Protein AF-A0A2H4I8B7-F1 (afdb_monomer)

Secondary structure (DSSP, 8-state):
------------------------------------------GGGG----TT-EEEE---SSGGGGGGTT-EEEEEEEETTTTEEEEEE--PPEEEE-TTS-EEEEE-GGG--EEEEGGGEEE--

Sequence (125 aa):
MTCSIVKADDAEPGEGGPVSPETTMPRASAATCSIARNGDGGPADLVEFKPGQRCEIVSVHHPVFDRYIGKRIIIVKVHPDTRQVWAHDDRPVTYKTNRAGRRVVDSDPSCIQSIYGFDQLRLIT

Foldseek 3Di:
DDDDDDDDDDDDDDDDDDDDDDDDDPPPDPPPPPDDDPDDDPPLVPDDDDAQFKKAFCDDPDPVCPVRGGFIWGFHDADVPVQKTKIWGPDDFDWDQDPVRDIDTDDDRRVDIDMDHSVRIDTDD

pLDDT: mean 75.08, std 23.03, range [32.69, 97.62]

Nearest PDB structures (foldseek):
  4zn1-assembly1_A  TM=8.541E-01  e=1.466E-02  Methanocaldococcus jannaschii DSM 2661
  2fb7-assembly1_A  TM=5.111E-01  e=1.238E-01  Danio rerio
  4jjd-assembly1_A  TM=6.508E-01  e=3.942E-01  Homo sapiens
  2y35-assembly1_A  TM=4.956E-01  e=3.761E+00  Drosophila melanogaster
  8glv-assembly1_Lc  TM=5.625E-01  e=8.830E+00  Chlamydomonas reinhardtii

Mean predicted aligned error: 16.29 Å

Solvent-accessible surface area (backbone atoms only — not comparable to full-atom values): 8409 Å² total; per-residue (Å²): 137,85,89,80,90,82,86,85,84,89,82,89,89,81,91,80,84,82,88,75,83,87,76,85,72,79,78,80,72,80,77,78,78,76,75,80,78,82,85,73,85,51,91,69,79,74,70,82,81,53,62,72,42,46,30,29,31,72,52,69,96,49,79,93,41,56,88,48,49,73,41,49,27,31,30,69,42,73,39,78,92,78,45,33,32,34,26,18,53,68,56,78,68,40,70,41,71,47,97,85,73,45,81,41,84,69,44,59,37,78,80,52,69,47,81,43,49,63,88,23,49,41,82,60,129

Radius of gyration: 28.73 Å; Cα contacts (8 Å, |Δi|>4): 150; chains: 1; bounding box: 33×72×73 Å

Structure (mmCIF, N/CA/C/O backbone):
data_AF-A0A2H4I8B7-F1
#
_entry.id   AF-A0A2H4I8B7-F1
#
loop_
_atom_site.group_PDB
_atom_site.id
_atom_site.type_symbol
_atom_site.label_atom_id
_atom_site.label_alt_id
_atom_site.label_comp_id
_atom_site.label_asym_id
_atom_site.label_entity_id
_atom_site.label_seq_id
_atom_site.pdbx_PDB_ins_code
_atom_site.Cartn_x
_atom_site.Cartn_y
_atom_site.Cartn_z
_atom_site.occupancy
_atom_site.B_iso_or_equiv
_atom_site.auth_seq_id
_atom_site.auth_comp_id
_atom_site.auth_asym_id
_atom_site.auth_atom_id
_atom_site.pdbx_PDB_model_num
ATOM 1 N N . MET A 1 1 ? -1.566 42.022 50.714 1.00 44.06 1 MET A N 1
ATOM 2 C CA . MET A 1 1 ? -0.939 42.747 49.591 1.00 44.06 1 MET A CA 1
ATOM 3 C C . MET A 1 1 ? -2.055 43.105 48.625 1.00 44.06 1 MET A C 1
ATOM 5 O O . MET A 1 1 ? -2.537 42.252 47.894 1.00 44.06 1 MET A O 1
ATOM 9 N N . THR A 1 2 ? -2.588 44.308 48.788 1.00 40.91 2 THR A N 1
ATOM 10 C CA . THR A 1 2 ? -3.774 44.854 48.119 1.00 40.91 2 THR A CA 1
ATOM 11 C C . THR A 1 2 ? -3.435 45.278 46.693 1.00 40.91 2 THR A C 1
ATOM 13 O O . THR A 1 2 ? -2.480 46.023 46.491 1.00 40.91 2 THR A O 1
ATOM 16 N N . CYS A 1 3 ? -4.208 44.804 45.716 1.00 39.00 3 CYS A N 1
ATOM 17 C CA . CYS A 1 3 ? -4.142 45.280 44.337 1.00 39.00 3 CYS A CA 1
ATOM 18 C C . CYS A 1 3 ? -4.966 46.566 44.218 1.00 39.00 3 CYS A C 1
ATOM 20 O O . CYS A 1 3 ? -6.166 46.545 44.484 1.00 39.00 3 CYS A O 1
ATOM 22 N N . SER A 1 4 ? -4.326 47.660 43.808 1.00 46.88 4 SER A N 1
ATOM 23 C CA . SER A 1 4 ? -4.990 48.924 43.487 1.00 46.88 4 SER A CA 1
ATOM 24 C C . SER A 1 4 ? -4.861 49.177 41.991 1.00 46.88 4 SER A C 1
ATOM 26 O O . SER A 1 4 ? -3.757 49.209 41.452 1.00 46.88 4 SER A O 1
ATOM 28 N N . ILE A 1 5 ? -6.005 49.326 41.334 1.00 49.72 5 ILE A N 1
ATOM 29 C CA . ILE A 1 5 ? -6.136 49.693 39.925 1.00 49.72 5 ILE A CA 1
ATOM 30 C C . ILE A 1 5 ? -5.940 51.210 39.816 1.00 49.72 5 ILE A C 1
ATOM 32 O O . ILE A 1 5 ? -6.554 51.959 40.574 1.00 49.72 5 ILE A O 1
ATOM 36 N N . VAL A 1 6 ? -5.144 51.660 38.847 1.00 47.28 6 VAL A N 1
ATOM 37 C CA . VAL A 1 6 ? -5.162 53.041 38.341 1.00 47.28 6 VAL A CA 1
ATOM 38 C C . VAL A 1 6 ? -5.381 53.004 36.835 1.00 47.28 6 VAL A C 1
ATOM 40 O O . VAL A 1 6 ? -4.732 52.250 36.114 1.00 47.28 6 VAL A O 1
ATOM 43 N N . LYS A 1 7 ? -6.358 53.796 36.401 1.00 44.72 7 LYS A N 1
ATOM 44 C CA . LYS A 1 7 ? -6.762 54.046 35.019 1.00 44.72 7 LYS A CA 1
ATOM 45 C C . LYS A 1 7 ? -6.095 55.353 34.572 1.00 44.72 7 LYS A C 1
ATOM 47 O O . LYS A 1 7 ? -6.039 56.282 35.376 1.00 44.72 7 LYS A O 1
ATOM 52 N N . ALA A 1 8 ? -5.620 55.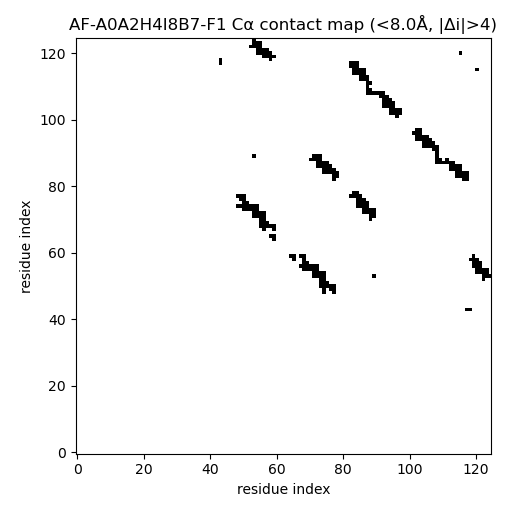430 33.332 1.00 45.38 8 ALA A N 1
ATOM 53 C CA . ALA A 1 8 ? -5.257 56.690 32.687 1.00 45.38 8 ALA A CA 1
ATOM 54 C C . ALA A 1 8 ? -5.569 56.607 31.185 1.00 45.38 8 ALA A C 1
ATOM 56 O O . ALA A 1 8 ? -5.281 55.593 30.548 1.00 45.38 8 ALA A O 1
ATOM 57 N N . ASP A 1 9 ? -6.229 57.659 30.712 1.00 39.16 9 ASP A N 1
ATOM 58 C CA . ASP A 1 9 ? -6.853 57.871 29.407 1.00 39.16 9 ASP A CA 1
ATOM 59 C C . ASP A 1 9 ? -5.877 58.268 28.272 1.00 39.16 9 ASP A C 1
ATOM 61 O O . ASP A 1 9 ? -4.706 58.566 28.500 1.00 39.16 9 ASP A O 1
ATOM 65 N N . ASP A 1 10 ? -6.452 58.241 27.063 1.00 45.97 10 ASP A N 1
ATOM 66 C CA . ASP A 1 10 ? -6.057 58.665 25.708 1.00 45.97 10 ASP A CA 1
ATOM 67 C C . ASP A 1 10 ? -4.771 59.480 25.451 1.00 45.97 10 ASP A C 1
ATOM 69 O O . ASP A 1 10 ? -4.570 60.561 26.004 1.00 45.97 10 ASP A O 1
ATOM 73 N N . ALA A 1 11 ? -4.010 59.035 24.433 1.00 41.22 11 ALA A N 1
ATOM 74 C CA . ALA A 1 11 ? -3.225 59.885 23.524 1.00 41.22 11 ALA A CA 1
ATOM 75 C C . ALA A 1 11 ? -2.775 59.118 22.249 1.00 41.22 11 ALA A C 1
ATOM 77 O O . ALA A 1 11 ? -1.832 58.332 22.292 1.00 41.22 11 ALA A O 1
ATOM 78 N N . GLU A 1 12 ? -3.409 59.382 21.102 1.00 42.16 12 GLU A N 1
ATOM 79 C CA . GLU A 1 12 ? -2.769 59.340 19.764 1.00 42.16 12 GLU A CA 1
ATOM 80 C C . GLU A 1 12 ? -1.907 60.620 19.636 1.00 42.16 12 GLU A C 1
ATOM 82 O O . GLU A 1 12 ? -2.357 61.648 20.158 1.00 42.16 12 GLU A O 1
ATOM 87 N N . PRO A 1 13 ? -0.712 60.651 18.990 1.00 44.91 13 PRO A N 1
ATOM 88 C CA . PRO A 1 13 ? -0.569 60.383 17.545 1.00 44.91 13 PRO A CA 1
ATOM 89 C C . PRO A 1 13 ? 0.817 59.844 17.088 1.00 44.91 13 PRO A C 1
ATOM 91 O O . PRO A 1 13 ? 1.786 59.835 17.844 1.00 44.91 13 PRO A O 1
ATOM 94 N N . GLY A 1 14 ? 0.960 59.531 15.793 1.00 34.78 14 GLY A N 1
ATOM 95 C CA . GLY A 1 14 ? 2.237 59.746 15.089 1.00 34.78 14 GLY A CA 1
ATOM 96 C C . GLY A 1 14 ? 2.677 58.657 14.112 1.00 34.78 14 GLY A C 1
ATOM 97 O O . GLY A 1 14 ? 3.169 57.605 14.509 1.00 34.78 14 GLY A O 1
ATOM 98 N N . GLU A 1 15 ? 2.573 58.971 12.820 1.00 37.56 15 GLU A N 1
ATOM 99 C CA . GLU A 1 15 ? 3.266 58.298 11.720 1.00 37.56 15 GLU A CA 1
ATOM 100 C C . GLU A 1 15 ? 4.790 58.255 11.937 1.00 37.56 15 GLU A C 1
ATOM 102 O O . GLU A 1 15 ? 5.392 59.216 12.415 1.00 37.56 15 GLU A O 1
ATOM 107 N N . GLY A 1 16 ? 5.436 57.165 11.513 1.00 32.72 16 GLY A N 1
ATOM 108 C CA . GLY A 1 16 ? 6.897 57.075 11.510 1.00 32.72 16 GLY A CA 1
ATOM 109 C C . GLY A 1 16 ? 7.415 55.661 11.286 1.00 32.72 16 GLY A C 1
ATOM 110 O O . GLY A 1 16 ? 7.997 55.060 12.184 1.00 32.72 16 GLY A O 1
ATOM 111 N N . GLY A 1 17 ? 7.188 55.103 10.096 1.00 34.62 17 GLY A N 1
ATOM 112 C CA . GLY A 1 17 ? 7.779 53.821 9.709 1.00 34.62 17 GLY A CA 1
ATOM 113 C C . GLY A 1 17 ? 9.298 53.933 9.498 1.00 34.62 17 GLY A C 1
ATOM 114 O O . GLY A 1 17 ? 9.738 54.846 8.798 1.00 34.62 17 GLY A O 1
ATOM 115 N N . PRO A 1 18 ? 10.120 53.013 10.033 1.00 44.41 18 PRO A N 1
ATOM 116 C CA . PRO A 1 18 ? 11.512 52.904 9.629 1.00 44.41 18 PRO A CA 1
ATOM 117 C C . PRO A 1 18 ? 11.656 52.002 8.393 1.00 44.41 18 PRO A C 1
ATOM 119 O O . PRO A 1 18 ? 11.372 50.804 8.411 1.00 44.41 18 PRO A O 1
ATOM 122 N N . VAL A 1 19 ? 12.135 52.622 7.315 1.00 41.38 19 VAL A N 1
ATOM 123 C CA . VAL A 1 19 ? 12.716 52.012 6.112 1.00 41.38 19 V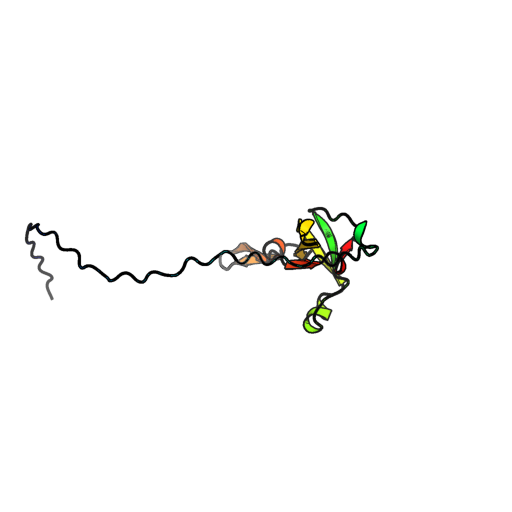AL A CA 1
ATOM 124 C C . VAL A 1 19 ? 13.710 50.898 6.477 1.00 41.38 19 VAL A C 1
ATOM 126 O O . VAL A 1 19 ? 14.670 51.123 7.210 1.00 41.38 19 VAL A O 1
ATOM 129 N N . SER A 1 20 ? 13.488 49.700 5.929 1.00 52.47 20 SER A N 1
ATOM 130 C CA . SER A 1 20 ? 14.463 48.601 5.883 1.00 52.47 20 SER A CA 1
ATOM 131 C C . SER A 1 20 ? 14.972 48.434 4.445 1.00 52.47 20 SER A C 1
ATOM 133 O O . SER A 1 20 ? 14.174 48.568 3.516 1.00 52.47 20 SER A O 1
ATOM 135 N N . PRO A 1 21 ? 16.277 48.180 4.234 1.00 48.62 21 PRO A N 1
ATOM 136 C CA . PRO A 1 21 ? 16.894 48.268 2.916 1.00 48.62 21 PRO A CA 1
ATOM 137 C C . PRO A 1 21 ? 16.554 47.073 2.018 1.00 48.62 21 PRO A C 1
ATOM 139 O O . PRO A 1 21 ? 16.577 45.915 2.441 1.00 48.62 21 PRO A O 1
ATOM 142 N N . GLU A 1 22 ? 16.289 47.388 0.750 1.00 39.78 22 GLU A N 1
ATOM 143 C CA . GLU A 1 22 ? 16.132 46.453 -0.360 1.00 39.78 22 GLU A CA 1
ATOM 144 C C . GLU A 1 22 ? 17.319 45.483 -0.448 1.00 39.78 22 GLU A C 1
ATOM 146 O O . GLU A 1 22 ? 18.4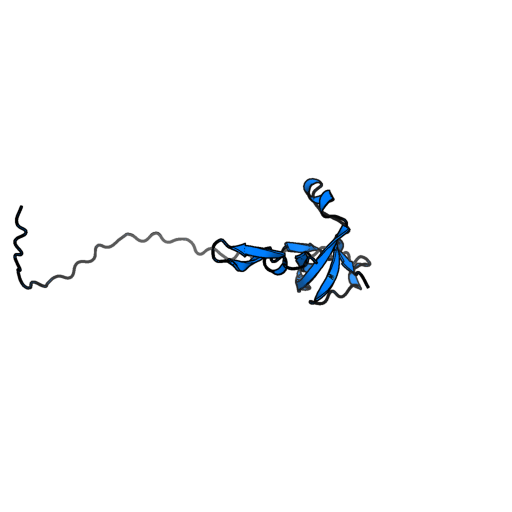52 45.865 -0.735 1.00 39.78 22 GLU A O 1
ATOM 151 N N . THR A 1 23 ? 17.045 44.192 -0.261 1.00 39.84 23 THR A N 1
ATOM 152 C CA . THR A 1 23 ? 17.845 43.120 -0.857 1.00 39.84 23 THR A CA 1
ATOM 153 C C . THR A 1 23 ? 17.052 42.575 -2.033 1.00 39.84 23 THR A C 1
ATOM 155 O O . THR A 1 23 ? 16.141 41.763 -1.878 1.00 39.84 23 THR A O 1
ATOM 158 N N . THR A 1 24 ? 17.397 43.053 -3.225 1.00 44.50 24 THR A N 1
ATOM 159 C CA . THR A 1 24 ? 16.992 42.468 -4.502 1.00 44.50 24 THR A CA 1
ATOM 160 C C . THR A 1 24 ? 17.476 41.021 -4.551 1.00 44.50 24 THR A C 1
ATOM 162 O O . THR A 1 24 ? 18.647 40.753 -4.815 1.00 44.50 24 THR A O 1
ATOM 165 N N . MET A 1 25 ? 16.582 40.069 -4.285 1.00 52.44 25 MET A N 1
ATOM 166 C CA . MET A 1 25 ? 16.838 38.669 -4.613 1.00 52.44 25 MET A CA 1
ATOM 167 C C . MET A 1 25 ? 16.725 38.496 -6.134 1.00 52.44 25 MET A C 1
ATOM 169 O O . MET A 1 25 ? 15.716 38.911 -6.713 1.00 52.44 25 MET A O 1
ATOM 173 N N . PRO A 1 26 ? 17.701 37.870 -6.814 1.00 46.41 26 PRO A N 1
ATOM 174 C CA . PRO A 1 26 ? 17.514 37.495 -8.202 1.00 46.41 26 PRO A CA 1
ATOM 175 C C . PRO A 1 26 ? 16.401 36.446 -8.281 1.00 46.41 26 PRO A C 1
ATOM 177 O O . PRO A 1 26 ? 16.409 35.432 -7.584 1.00 46.41 26 PRO A O 1
ATOM 180 N N . ARG A 1 27 ? 15.422 36.730 -9.142 1.00 42.94 27 ARG A N 1
ATOM 181 C CA . ARG A 1 27 ? 14.325 35.845 -9.539 1.00 42.94 27 ARG A CA 1
ATOM 182 C C . ARG A 1 27 ? 14.887 34.457 -9.848 1.00 42.94 27 ARG A C 1
ATOM 184 O O . ARG A 1 27 ? 15.626 34.302 -10.816 1.00 42.94 27 ARG A O 1
ATOM 191 N N . ALA A 1 28 ? 14.528 33.462 -9.039 1.00 49.34 28 ALA A N 1
ATOM 192 C CA . ALA A 1 28 ? 14.823 32.067 -9.328 1.00 49.34 28 ALA A CA 1
ATOM 193 C C . ALA A 1 28 ? 14.130 31.696 -10.645 1.00 49.34 28 ALA A C 1
ATOM 195 O O . ALA A 1 28 ? 12.918 31.487 -10.702 1.00 49.34 28 ALA A O 1
ATOM 196 N N . SER A 1 29 ? 14.898 31.692 -11.731 1.00 48.22 29 SER A N 1
ATOM 197 C CA . SER A 1 29 ? 14.489 31.118 -13.003 1.00 48.22 29 SER A CA 1
ATOM 198 C C . SER A 1 29 ? 14.117 29.668 -12.731 1.00 48.22 29 SER A C 1
ATOM 200 O O . SER A 1 29 ? 14.954 28.908 -12.245 1.00 48.22 29 SER A O 1
ATOM 202 N N . ALA A 1 30 ? 12.862 29.301 -12.985 1.00 48.50 30 ALA A N 1
ATOM 203 C CA . ALA A 1 30 ? 12.396 27.931 -12.855 1.00 48.50 30 ALA A CA 1
ATOM 204 C C . ALA A 1 30 ? 13.314 27.024 -13.683 1.00 48.50 30 ALA A C 1
ATOM 206 O O . ALA A 1 30 ? 13.252 27.013 -14.915 1.00 48.50 30 ALA A O 1
ATOM 207 N N . ALA A 1 31 ? 14.201 26.298 -13.002 1.00 41.19 31 ALA A N 1
ATOM 208 C CA . ALA A 1 31 ? 14.962 25.225 -13.603 1.00 41.19 31 ALA A CA 1
ATOM 209 C C . ALA A 1 31 ? 13.933 24.189 -14.052 1.00 41.19 31 ALA A C 1
ATOM 211 O O . ALA A 1 31 ? 13.366 23.449 -13.249 1.00 41.19 31 ALA A O 1
ATOM 212 N N . THR A 1 32 ? 13.623 24.205 -15.345 1.00 46.28 32 THR A N 1
ATOM 213 C CA . THR A 1 32 ? 12.819 23.159 -15.957 1.00 46.28 32 THR A CA 1
ATOM 214 C C . THR A 1 32 ? 13.748 21.961 -16.042 1.00 46.28 32 THR A C 1
ATOM 216 O O . THR A 1 32 ? 14.503 21.819 -16.998 1.00 46.28 32 THR A O 1
ATOM 219 N N . CYS A 1 33 ? 13.780 21.152 -14.985 1.00 32.69 33 CYS A N 1
ATOM 220 C CA . CYS A 1 33 ? 14.469 19.873 -15.003 1.00 32.69 33 CYS A CA 1
ATOM 221 C C . CYS A 1 33 ? 13.707 18.970 -15.975 1.00 32.69 33 CYS A C 1
ATOM 223 O O . CYS A 1 33 ? 12.748 18.296 -15.602 1.00 32.69 33 CYS A O 1
ATOM 225 N N . SER A 1 34 ? 14.096 18.996 -17.246 1.00 50.94 34 SER A N 1
ATOM 226 C CA . SER A 1 34 ? 13.683 18.008 -18.228 1.00 50.94 34 SER A CA 1
ATOM 227 C C . SER A 1 34 ? 14.279 16.666 -17.812 1.00 50.94 34 SER A C 1
ATOM 229 O O . SER A 1 34 ? 15.440 16.361 -18.072 1.00 50.94 34 SER A O 1
ATOM 231 N N . ILE A 1 35 ? 13.482 15.860 -17.111 1.00 51.41 35 ILE A N 1
ATOM 232 C CA . ILE A 1 35 ? 13.827 14.466 -16.849 1.00 51.41 35 ILE A CA 1
ATOM 233 C C . ILE A 1 35 ? 13.824 13.758 -18.205 1.00 51.41 35 ILE A C 1
ATOM 235 O O . ILE A 1 35 ? 12.781 13.647 -18.855 1.00 51.41 35 ILE A O 1
ATOM 239 N N . ALA A 1 36 ? 15.005 13.316 -18.639 1.00 45.09 36 ALA A N 1
ATOM 240 C CA . ALA A 1 36 ? 15.172 12.488 -19.821 1.00 45.09 36 ALA A CA 1
ATOM 241 C C . ALA A 1 36 ? 14.318 11.223 -19.667 1.00 45.09 36 ALA A C 1
ATOM 243 O O . ALA A 1 36 ? 14.488 10.449 -18.723 1.00 45.09 36 ALA A O 1
ATOM 244 N N . ARG A 1 37 ? 13.365 11.031 -20.581 1.00 54.09 37 ARG A N 1
ATOM 245 C CA . ARG A 1 37 ? 12.593 9.794 -20.652 1.00 54.09 37 ARG A CA 1
ATOM 246 C C . ARG A 1 37 ? 13.422 8.775 -21.409 1.00 54.09 37 ARG A C 1
ATOM 248 O O . ARG A 1 37 ? 13.478 8.811 -22.633 1.00 54.09 37 ARG A O 1
ATOM 255 N N . ASN A 1 38 ? 14.051 7.871 -20.671 1.00 55.69 38 ASN A N 1
ATOM 256 C CA . ASN A 1 38 ? 14.582 6.652 -21.259 1.00 55.69 38 ASN A CA 1
ATOM 257 C C . ASN A 1 38 ? 13.376 5.760 -21.563 1.00 55.69 38 ASN A C 1
ATOM 259 O O . ASN A 1 38 ? 12.827 5.103 -20.680 1.00 55.69 38 ASN A O 1
ATOM 263 N N . GLY A 1 39 ? 12.892 5.857 -22.800 1.00 56.25 39 GLY A N 1
ATOM 264 C CA . GLY A 1 39 ? 11.902 4.944 -23.341 1.00 56.25 39 GLY A CA 1
ATOM 265 C C . GLY A 1 39 ? 12.563 3.598 -23.582 1.00 56.25 39 GLY A C 1
ATOM 266 O O . GLY A 1 39 ? 13.239 3.427 -24.588 1.00 56.25 39 GLY A O 1
ATOM 267 N N . ASP A 1 40 ? 12.364 2.668 -22.657 1.00 51.38 40 ASP A N 1
ATOM 268 C CA . ASP A 1 40 ? 12.534 1.244 -22.920 1.00 51.38 40 ASP A CA 1
ATOM 269 C C . ASP A 1 40 ? 11.306 0.536 -22.348 1.00 51.38 40 ASP A C 1
ATOM 271 O O . ASP A 1 40 ? 11.205 0.214 -21.161 1.00 51.38 40 ASP A O 1
ATOM 275 N N . GLY A 1 41 ? 10.277 0.478 -23.191 1.00 49.59 41 GLY A N 1
ATOM 276 C CA . GLY A 1 41 ? 8.972 -0.078 -22.878 1.00 49.59 41 GLY A CA 1
ATOM 277 C C . GLY A 1 41 ? 9.034 -1.593 -22.765 1.00 49.59 41 GLY A C 1
ATOM 278 O O . GLY A 1 41 ? 8.765 -2.312 -23.725 1.00 49.59 41 GLY A O 1
ATOM 279 N N . GLY A 1 42 ? 9.456 -2.082 -21.600 1.00 47.72 42 GLY A N 1
ATOM 280 C CA . GLY A 1 42 ? 9.430 -3.503 -21.269 1.00 47.72 42 GLY A CA 1
ATOM 281 C C . GLY A 1 42 ? 7.998 -4.048 -21.123 1.00 47.72 42 GLY A C 1
ATOM 282 O O . GLY A 1 42 ? 7.036 -3.284 -21.054 1.00 47.72 42 GLY A O 1
ATOM 283 N N . PRO A 1 43 ? 7.822 -5.376 -20.985 1.00 51.22 43 PRO A N 1
ATOM 284 C CA . PRO A 1 43 ? 6.514 -6.056 -20.960 1.00 51.22 43 PRO A CA 1
ATOM 285 C C . PRO A 1 43 ? 5.557 -5.622 -19.827 1.00 51.22 43 PRO A C 1
ATOM 287 O O . PRO A 1 43 ? 4.407 -6.054 -19.794 1.00 51.22 43 PRO A O 1
ATOM 290 N N . ALA A 1 44 ? 6.002 -4.751 -18.916 1.00 50.72 44 ALA A N 1
ATOM 291 C CA . ALA A 1 44 ? 5.168 -4.063 -17.932 1.00 50.72 44 ALA A CA 1
ATOM 292 C C . ALA A 1 44 ? 4.254 -2.978 -18.544 1.00 50.72 44 ALA A C 1
ATOM 294 O O . ALA A 1 44 ? 3.378 -2.464 -17.853 1.00 50.72 44 ALA A O 1
ATOM 295 N N . ASP A 1 45 ? 4.425 -2.639 -19.824 1.00 51.59 45 ASP A N 1
ATOM 296 C CA . ASP A 1 45 ? 3.636 -1.616 -20.526 1.00 51.59 45 ASP A CA 1
ATOM 297 C C . ASP A 1 45 ? 2.169 -2.013 -20.789 1.00 51.59 45 ASP A C 1
ATOM 299 O O . ASP A 1 45 ? 1.385 -1.191 -21.256 1.00 51.59 45 ASP A O 1
ATOM 303 N N . LEU A 1 46 ? 1.763 -3.243 -20.451 1.00 57.47 46 LEU A N 1
ATOM 304 C CA . LEU A 1 46 ? 0.377 -3.713 -20.594 1.00 57.47 46 LEU A CA 1
ATOM 305 C C . LEU A 1 46 ? -0.410 -3.769 -19.277 1.00 57.47 46 LEU A C 1
ATOM 307 O O . LEU A 1 46 ? -1.615 -4.023 -19.301 1.00 57.47 46 LEU A O 1
ATOM 311 N N . VAL A 1 47 ? 0.235 -3.560 -18.125 1.00 66.38 47 VAL A N 1
ATOM 312 C CA . VAL A 1 47 ? -0.452 -3.641 -16.829 1.00 66.38 47 VAL A CA 1
ATOM 313 C C . VAL A 1 47 ? -1.042 -2.280 -16.483 1.00 66.38 47 VAL A C 1
ATOM 315 O O . VAL A 1 47 ? -0.369 -1.390 -15.966 1.00 66.38 47 VAL A O 1
ATOM 318 N N . GLU A 1 48 ? -2.331 -2.121 -16.774 1.00 81.38 48 GLU A N 1
ATOM 319 C CA . GLU A 1 48 ? -3.085 -0.930 -16.399 1.00 81.38 48 GLU A CA 1
ATOM 320 C C . GLU A 1 48 ? -3.524 -1.025 -14.929 1.00 81.38 48 GLU A C 1
ATOM 322 O O . GLU A 1 48 ? -4.494 -1.707 -14.578 1.00 81.38 48 GLU A O 1
ATOM 327 N N . PHE A 1 49 ? -2.790 -0.336 -14.055 1.00 88.88 49 PHE A N 1
ATOM 328 C CA . PHE A 1 49 ? -3.166 -0.195 -12.653 1.00 88.88 49 PHE A CA 1
ATOM 329 C C . PHE A 1 49 ? -4.365 0.744 -12.493 1.00 88.88 49 PHE A C 1
ATOM 331 O O . PHE A 1 49 ? -4.430 1.818 -13.092 1.00 88.88 49 PHE A O 1
ATOM 338 N N . LYS A 1 50 ? -5.297 0.364 -11.620 1.00 91.19 50 LYS A N 1
ATOM 339 C CA . LYS A 1 50 ? -6.500 1.120 -11.268 1.00 91.19 50 LYS A CA 1
ATOM 340 C C . LYS A 1 50 ? -6.566 1.313 -9.752 1.00 91.19 50 LYS A C 1
ATOM 342 O O . LYS A 1 50 ? -6.238 0.388 -9.005 1.00 91.19 50 LYS A O 1
ATOM 347 N N . PRO A 1 51 ? -7.016 2.483 -9.271 1.00 93.81 51 PRO A N 1
ATOM 348 C CA . PRO A 1 51 ? -7.341 2.671 -7.862 1.00 93.81 51 PRO A CA 1
ATOM 349 C C . PRO A 1 51 ? -8.286 1.580 -7.337 1.00 93.81 51 PRO A C 1
ATOM 351 O O . PRO A 1 51 ? -9.198 1.147 -8.039 1.00 93.81 51 PRO A O 1
ATOM 354 N N . GLY A 1 52 ? -8.061 1.132 -6.105 1.00 91.75 52 GLY A N 1
ATOM 355 C CA . GLY A 1 52 ? -8.786 0.049 -5.441 1.00 91.75 52 GLY A CA 1
ATOM 356 C C . GLY A 1 52 ? -8.248 -1.357 -5.726 1.00 91.75 52 GLY A C 1
ATOM 357 O O . GLY A 1 52 ? -8.663 -2.303 -5.058 1.00 91.75 52 GLY A O 1
ATOM 358 N N . GLN A 1 53 ? -7.320 -1.524 -6.673 1.00 93.75 53 GLN A N 1
ATOM 359 C CA . GLN A 1 53 ? -6.729 -2.833 -6.951 1.00 93.75 53 GLN A CA 1
ATOM 360 C C . GLN A 1 53 ? -5.775 -3.283 -5.847 1.00 93.75 53 GLN A C 1
ATOM 362 O O . GLN A 1 53 ? -5.017 -2.487 -5.285 1.00 93.75 53 GLN A O 1
ATOM 367 N N . ARG A 1 54 ? -5.784 -4.594 -5.595 1.00 94.94 54 ARG A N 1
ATOM 368 C CA . ARG A 1 54 ? -4.842 -5.264 -4.703 1.00 94.94 54 ARG A CA 1
ATOM 369 C C . ARG A 1 54 ? -3.619 -5.725 -5.479 1.00 94.94 54 ARG A C 1
ATOM 371 O O . ARG A 1 54 ? -3.733 -6.401 -6.500 1.00 94.94 54 ARG A O 1
ATOM 378 N N . CYS A 1 55 ? -2.453 -5.365 -4.967 1.00 94.69 55 CYS A N 1
ATOM 379 C CA . CYS A 1 55 ? -1.169 -5.716 -5.552 1.00 94.69 55 CYS A CA 1
ATOM 380 C C . CYS A 1 55 ? -0.248 -6.329 -4.502 1.00 94.69 55 CYS A C 1
ATOM 382 O O . CYS A 1 55 ? -0.414 -6.114 -3.303 1.00 94.69 55 CYS A O 1
ATOM 384 N N . GLU A 1 56 ? 0.746 -7.063 -4.975 1.00 95.44 56 GLU A N 1
ATOM 385 C CA . GLU A 1 56 ? 1.869 -7.564 -4.196 1.00 95.44 56 GLU A CA 1
ATOM 386 C C . GLU A 1 56 ? 3.139 -6.812 -4.585 1.00 95.44 56 GLU A C 1
ATOM 388 O O . GLU A 1 56 ? 3.374 -6.561 -5.770 1.00 95.44 56 GLU A O 1
ATOM 393 N N . ILE A 1 57 ? 3.968 -6.478 -3.599 1.00 94.56 57 ILE A N 1
ATOM 394 C CA . ILE A 1 57 ? 5.305 -5.928 -3.839 1.00 94.56 57 ILE A CA 1
ATOM 395 C C . ILE A 1 57 ? 6.234 -7.078 -4.239 1.00 94.56 57 ILE A C 1
ATOM 397 O O . ILE A 1 57 ? 6.480 -7.980 -3.441 1.00 94.56 57 ILE A O 1
ATOM 401 N N . VAL A 1 58 ? 6.772 -7.043 -5.455 1.00 94.19 58 VAL A N 1
ATOM 402 C CA . VAL A 1 58 ? 7.664 -8.083 -6.002 1.00 94.19 58 VAL A CA 1
ATOM 403 C C . VAL A 1 58 ? 9.128 -7.666 -5.950 1.00 94.19 58 VAL A C 1
ATOM 405 O O . VAL A 1 58 ? 10.005 -8.513 -5.808 1.00 94.19 58 VAL A O 1
ATOM 408 N N . SER A 1 59 ? 9.400 -6.366 -6.049 1.00 92.00 59 SER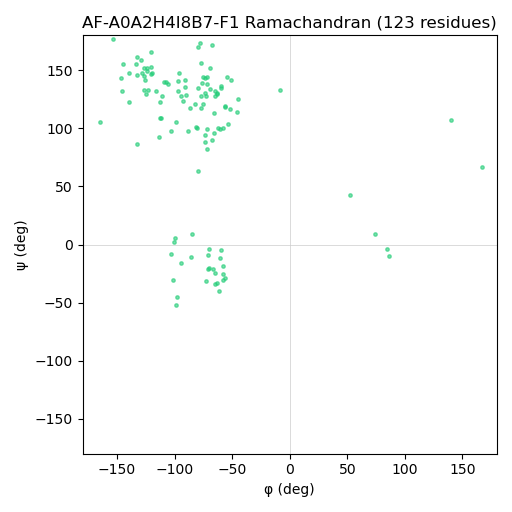 A N 1
ATOM 409 C CA . SER A 1 59 ? 10.759 -5.833 -6.099 1.00 92.00 59 SER A CA 1
ATOM 410 C C . SER A 1 59 ? 10.877 -4.558 -5.273 1.00 92.00 59 SER A C 1
ATOM 412 O O . SER A 1 59 ? 9.934 -3.774 -5.170 1.00 92.00 59 SER A O 1
ATOM 414 N N . VAL A 1 60 ? 12.053 -4.348 -4.686 1.00 91.94 60 VAL A N 1
ATOM 415 C CA . VAL A 1 60 ? 12.410 -3.133 -3.954 1.00 91.94 60 VAL A CA 1
ATOM 416 C C . VAL A 1 60 ? 13.776 -2.654 -4.416 1.00 91.94 60 VAL A C 1
ATOM 418 O O . VAL A 1 60 ? 14.662 -3.443 -4.723 1.00 91.94 60 VAL A O 1
ATOM 421 N N . HIS A 1 61 ? 13.962 -1.338 -4.441 1.00 87.00 61 HIS A N 1
ATOM 422 C CA . HIS A 1 61 ? 15.221 -0.751 -4.893 1.00 87.00 61 HIS A CA 1
ATOM 423 C C . HIS A 1 61 ? 16.373 -0.935 -3.887 1.00 87.00 61 HIS A C 1
ATOM 425 O O . HIS A 1 61 ? 17.531 -1.007 -4.285 1.00 87.00 61 HIS A O 1
ATOM 431 N N . HIS A 1 62 ? 16.083 -0.973 -2.579 1.00 87.94 62 HIS A N 1
ATOM 432 C CA . HIS A 1 62 ? 17.116 -1.013 -1.538 1.00 87.94 62 HIS A CA 1
ATOM 433 C C . HIS A 1 62 ? 16.959 -2.244 -0.623 1.00 87.94 62 HIS A C 1
ATOM 435 O O . HIS A 1 62 ? 15.861 -2.431 -0.092 1.00 87.94 62 HIS A O 1
ATOM 441 N N . PRO A 1 63 ? 18.039 -3.003 -0.326 1.00 90.44 63 PRO A N 1
ATOM 442 C CA . PRO A 1 63 ? 17.973 -4.266 0.432 1.00 90.44 63 PRO A CA 1
ATOM 443 C C . PRO A 1 63 ? 17.325 -4.170 1.822 1.00 90.44 63 PRO A C 1
ATOM 445 O O . PRO A 1 63 ? 16.696 -5.096 2.323 1.00 90.44 63 PRO A O 1
ATOM 448 N N . VAL A 1 64 ? 17.407 -3.004 2.472 1.00 94.06 64 VAL A N 1
ATOM 449 C CA . VAL A 1 64 ? 16.729 -2.748 3.766 1.00 94.06 64 VAL A CA 1
ATOM 450 C C . VAL A 1 64 ? 15.202 -2.941 3.704 1.00 94.06 64 VAL A C 1
ATOM 452 O O . VAL A 1 64 ? 14.526 -3.076 4.736 1.00 94.06 64 VAL A O 1
ATOM 455 N N . PHE A 1 65 ? 14.650 -2.925 2.490 1.00 90.06 65 PHE A N 1
ATOM 456 C CA . PHE A 1 65 ? 13.239 -3.109 2.216 1.00 90.06 65 PHE A CA 1
ATOM 457 C C . PHE A 1 65 ? 12.885 -4.526 1.751 1.00 90.06 65 PHE A C 1
ATOM 459 O O . PHE A 1 65 ? 11.714 -4.766 1.484 1.00 90.06 65 PHE A O 1
ATOM 466 N N . ASP A 1 66 ? 13.812 -5.487 1.732 1.00 91.25 66 ASP A N 1
ATOM 467 C CA . ASP A 1 66 ? 13.515 -6.858 1.277 1.00 91.25 66 ASP A CA 1
ATOM 468 C C . ASP A 1 66 ? 12.385 -7.505 2.091 1.00 91.25 66 ASP A C 1
ATOM 470 O O . ASP A 1 66 ? 11.547 -8.232 1.569 1.00 91.25 66 ASP A O 1
ATOM 474 N N . ARG A 1 67 ? 12.258 -7.125 3.368 1.00 93.94 67 ARG A N 1
ATOM 475 C CA . ARG A 1 67 ? 11.136 -7.498 4.251 1.00 93.94 67 ARG A CA 1
ATOM 476 C C . ARG A 1 67 ? 9.748 -7.029 3.787 1.00 93.94 67 ARG A C 1
ATOM 478 O O . ARG A 1 67 ? 8.756 -7.377 4.426 1.00 93.94 67 ARG A O 1
ATOM 485 N N . TYR A 1 68 ? 9.665 -6.144 2.795 1.00 90.81 68 TYR A N 1
ATOM 486 C CA . TYR A 1 68 ? 8.407 -5.672 2.211 1.00 90.81 68 TYR A CA 1
ATOM 487 C C . TYR A 1 68 ? 8.007 -6.461 0.966 1.00 90.81 68 TYR A C 1
ATOM 489 O O . TYR A 1 68 ? 6.838 -6.403 0.594 1.00 90.81 68 TYR A O 1
ATOM 497 N N . ILE A 1 69 ? 8.927 -7.222 0.366 1.00 93.75 69 ILE A N 1
ATOM 498 C CA . ILE A 1 69 ? 8.599 -8.133 -0.730 1.00 93.75 69 ILE A CA 1
ATOM 499 C C . ILE A 1 69 ? 7.570 -9.151 -0.220 1.00 93.75 69 ILE A C 1
ATOM 501 O O . ILE A 1 69 ? 7.672 -9.665 0.895 1.00 93.75 69 ILE A O 1
ATOM 505 N N . GLY A 1 70 ? 6.533 -9.388 -1.015 1.00 93.12 70 GLY A N 1
ATOM 506 C CA . GLY A 1 70 ? 5.405 -10.254 -0.683 1.00 93.12 70 GLY A CA 1
ATOM 507 C C . GLY A 1 70 ? 4.289 -9.587 0.126 1.00 93.12 70 GLY A C 1
ATOM 508 O O . GLY A 1 70 ? 3.254 -10.201 0.399 1.00 93.12 70 GLY A O 1
ATOM 509 N N . LYS A 1 71 ? 4.450 -8.320 0.536 1.00 94.19 71 LYS A N 1
ATOM 510 C CA . LYS A 1 71 ? 3.360 -7.593 1.197 1.00 94.19 71 LYS A CA 1
ATOM 511 C C . LYS A 1 71 ? 2.289 -7.196 0.194 1.00 94.19 71 LYS A C 1
ATOM 513 O O . LYS A 1 71 ? 2.578 -6.797 -0.933 1.00 94.19 71 LYS A O 1
ATOM 518 N N . ARG A 1 72 ? 1.045 -7.269 0.663 1.00 94.94 72 ARG A N 1
ATOM 519 C CA . ARG A 1 72 ? -0.143 -6.865 -0.081 1.00 94.94 72 ARG A CA 1
ATOM 520 C C . ARG A 1 72 ? -0.456 -5.406 0.188 1.00 94.94 72 ARG A C 1
ATOM 522 O O . ARG A 1 72 ? -0.437 -4.973 1.342 1.00 94.94 72 ARG A O 1
ATOM 529 N N . ILE A 1 73 ? -0.769 -4.682 -0.872 1.00 95.19 73 ILE A N 1
ATOM 530 C CA . ILE A 1 73 ? -1.094 -3.262 -0.842 1.00 95.19 73 ILE A CA 1
ATOM 531 C C . ILE A 1 73 ? -2.343 -2.984 -1.681 1.00 95.19 73 ILE A C 1
ATOM 533 O O . ILE A 1 73 ? -2.655 -3.727 -2.613 1.00 95.19 73 ILE A O 1
ATOM 537 N N . ILE A 1 74 ? -3.042 -1.898 -1.363 1.00 95.38 74 ILE A N 1
ATOM 538 C CA . ILE A 1 74 ? -4.174 -1.381 -2.134 1.00 95.38 74 ILE A CA 1
ATOM 539 C C . ILE A 1 74 ? -3.758 -0.067 -2.781 1.00 95.38 74 ILE A C 1
ATOM 541 O O . ILE A 1 74 ? -3.281 0.846 -2.106 1.00 95.38 74 ILE A O 1
ATOM 545 N N . ILE A 1 75 ? -3.965 0.037 -4.091 1.00 94.75 75 ILE A N 1
ATOM 546 C CA . ILE A 1 75 ? -3.687 1.257 -4.848 1.00 94.75 75 ILE A CA 1
ATOM 547 C C . ILE A 1 75 ? -4.736 2.319 -4.519 1.00 94.75 75 ILE A C 1
ATOM 5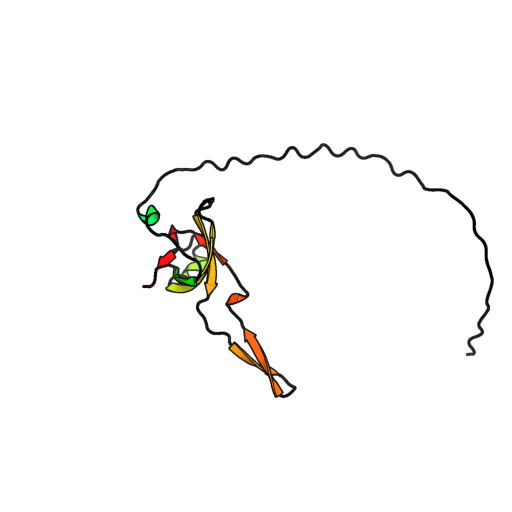49 O O . ILE A 1 75 ? -5.932 2.093 -4.666 1.00 94.75 75 ILE A O 1
ATOM 553 N N . VAL A 1 76 ? -4.287 3.511 -4.145 1.00 95.06 76 VAL A N 1
ATOM 554 C CA . VAL A 1 76 ? -5.135 4.685 -3.898 1.00 95.06 76 VAL A CA 1
ATOM 555 C C . VAL A 1 76 ? -5.168 5.595 -5.118 1.00 95.06 76 VAL A C 1
ATOM 557 O O . VAL A 1 76 ? -6.226 6.076 -5.517 1.00 95.06 76 VAL A O 1
ATOM 560 N N . LYS A 1 77 ? -4.005 5.847 -5.723 1.00 94.19 77 LYS A N 1
ATOM 561 C CA . LYS A 1 77 ? -3.863 6.783 -6.841 1.00 94.19 77 LYS A CA 1
ATOM 562 C C . LYS A 1 77 ? -2.790 6.305 -7.803 1.00 94.19 77 LYS A C 1
ATOM 564 O O . LYS A 1 77 ? -1.763 5.783 -7.382 1.00 94.19 77 LYS A O 1
ATOM 569 N N . VAL A 1 78 ? -3.016 6.528 -9.091 1.00 94.06 78 VAL A N 1
ATOM 570 C CA . VAL A 1 78 ? -2.090 6.154 -10.163 1.00 94.06 78 VAL A CA 1
ATOM 571 C C . VAL A 1 78 ? -1.610 7.420 -10.863 1.00 94.06 78 VAL A C 1
ATOM 573 O O . VAL A 1 78 ? -2.413 8.287 -11.204 1.00 94.06 78 VAL A O 1
ATOM 576 N N . HIS A 1 79 ? -0.300 7.524 -11.064 1.00 91.62 79 HIS A N 1
ATOM 577 C CA . HIS A 1 79 ? 0.351 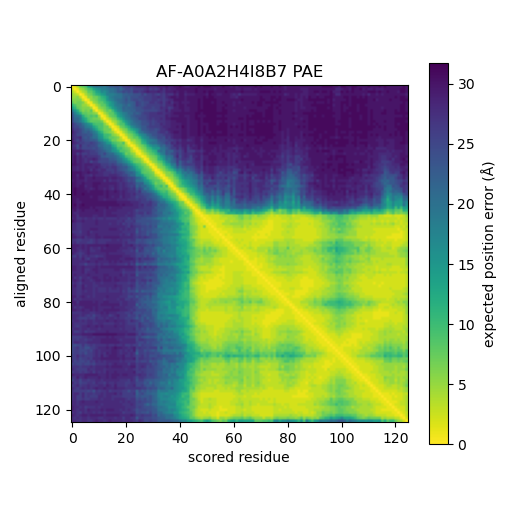8.568 -11.844 1.00 91.62 79 HIS A CA 1
ATOM 578 C C . HIS A 1 79 ? 0.978 7.932 -13.093 1.00 91.62 79 HIS A C 1
ATOM 580 O O . HIS A 1 79 ? 2.119 7.464 -13.032 1.00 91.62 79 HIS A O 1
ATOM 586 N N . PRO A 1 80 ? 0.247 7.888 -14.224 1.00 86.88 80 PRO A N 1
ATOM 587 C CA . PRO A 1 80 ? 0.739 7.248 -15.443 1.00 86.88 80 PRO A CA 1
ATOM 588 C C . PRO A 1 80 ? 1.961 7.977 -16.012 1.00 86.88 80 PRO A C 1
ATOM 590 O O . PRO A 1 80 ? 2.889 7.335 -16.496 1.00 86.88 80 PRO A O 1
ATOM 593 N N . ASP A 1 81 ? 2.021 9.305 -15.864 1.00 88.62 81 ASP A N 1
ATOM 594 C CA . ASP A 1 81 ? 3.115 10.116 -16.398 1.00 88.62 81 ASP A CA 1
ATOM 595 C C . ASP A 1 81 ? 4.470 9.742 -15.799 1.00 88.62 81 ASP A C 1
ATOM 597 O O . ASP A 1 81 ? 5.464 9.722 -16.521 1.00 88.62 81 ASP A O 1
ATOM 601 N N . THR A 1 82 ? 4.528 9.457 -14.498 1.00 87.69 82 THR A N 1
ATOM 602 C CA . THR A 1 82 ? 5.763 9.094 -13.785 1.00 87.69 82 THR A CA 1
ATOM 603 C C . THR A 1 82 ? 5.904 7.590 -13.564 1.00 87.69 82 THR A C 1
ATOM 605 O O . THR A 1 82 ? 6.889 7.170 -12.964 1.00 87.69 82 THR A O 1
ATOM 608 N N . ARG A 1 83 ? 4.951 6.777 -14.052 1.00 88.44 83 ARG A N 1
ATOM 609 C CA . ARG A 1 83 ? 4.866 5.322 -13.816 1.00 88.44 83 ARG A CA 1
ATOM 610 C C . ARG A 1 83 ? 4.930 4.959 -12.329 1.00 88.44 83 ARG A C 1
ATOM 612 O O . ARG A 1 83 ? 5.616 4.018 -11.930 1.00 88.44 83 ARG A O 1
ATOM 619 N N . GLN A 1 84 ? 4.217 5.726 -11.509 1.00 91.81 84 GLN A N 1
ATOM 620 C CA . GLN A 1 84 ? 4.183 5.557 -10.058 1.00 91.81 84 GLN A CA 1
ATOM 621 C C . GLN A 1 84 ? 2.757 5.372 -9.553 1.00 91.81 84 GLN A C 1
ATOM 623 O O . GLN A 1 84 ? 1.806 5.930 -10.103 1.00 91.81 84 GLN A O 1
ATOM 628 N N . VAL A 1 85 ? 2.603 4.628 -8.464 1.00 93.88 85 VAL A N 1
ATOM 629 C CA . VAL A 1 85 ? 1.331 4.482 -7.754 1.00 93.88 85 VAL A CA 1
ATOM 630 C C . VAL A 1 85 ? 1.498 4.821 -6.284 1.00 93.88 85 VAL A C 1
ATOM 632 O O . VAL A 1 85 ? 2.528 4.533 -5.682 1.00 93.88 85 VAL A O 1
ATOM 635 N N . TRP A 1 86 ? 0.466 5.423 -5.709 1.00 94.75 86 TRP A N 1
ATOM 636 C CA . TRP A 1 86 ? 0.321 5.591 -4.271 1.00 94.75 86 TRP A CA 1
ATOM 637 C C . TRP A 1 86 ? -0.520 4.446 -3.751 1.00 94.75 86 TRP A C 1
ATOM 639 O O . TRP A 1 86 ? -1.614 4.203 -4.266 1.00 94.75 86 TRP A O 1
ATOM 649 N N . ALA A 1 87 ? -0.024 3.759 -2.735 1.00 95.69 87 ALA A N 1
ATOM 650 C CA . ALA A 1 87 ? -0.693 2.609 -2.163 1.00 95.69 87 ALA A CA 1
ATOM 651 C C . ALA A 1 87 ? -0.474 2.533 -0.653 1.00 95.69 87 ALA A C 1
ATOM 653 O O . ALA A 1 87 ? 0.512 3.052 -0.131 1.00 95.69 87 ALA A O 1
ATOM 654 N N . HIS A 1 88 ? -1.395 1.873 0.037 1.00 95.56 88 HIS A N 1
ATOM 655 C CA . HIS A 1 88 ? -1.285 1.572 1.461 1.00 95.56 88 HIS A CA 1
ATOM 656 C C . HIS A 1 88 ? -1.319 0.063 1.701 1.00 95.56 88 HIS A C 1
ATOM 658 O O . HIS A 1 88 ? -1.730 -0.697 0.826 1.00 95.56 88 HIS A O 1
ATOM 664 N N . ASP A 1 89 ? -0.933 -0.379 2.896 1.00 94.19 89 ASP A N 1
ATOM 665 C CA . ASP A 1 89 ? -0.980 -1.797 3.266 1.00 94.19 89 ASP A CA 1
ATOM 666 C C . ASP A 1 89 ? -2.422 -2.350 3.179 1.00 94.19 89 ASP A C 1
ATOM 668 O O . ASP A 1 89 ? -3.371 -1.722 3.657 1.00 94.19 89 ASP A O 1
ATOM 672 N N . ASP A 1 90 ? -2.592 -3.551 2.611 1.00 93.62 90 ASP A N 1
ATOM 673 C CA . ASP A 1 90 ? -3.853 -4.320 2.612 1.00 93.62 90 ASP A CA 1
ATOM 674 C C . ASP A 1 90 ? -4.016 -5.029 3.963 1.00 93.62 90 ASP A C 1
ATOM 676 O O . ASP A 1 90 ? -3.941 -6.254 4.090 1.00 93.62 90 ASP A O 1
ATOM 680 N N . ARG A 1 91 ? -4.138 -4.228 5.022 1.00 91.69 91 ARG A N 1
ATOM 681 C CA . ARG A 1 91 ? -4.375 -4.697 6.388 1.00 91.69 91 ARG A CA 1
ATOM 682 C C . ARG A 1 91 ? -5.691 -4.118 6.904 1.00 91.69 91 ARG A C 1
ATOM 684 O O . ARG A 1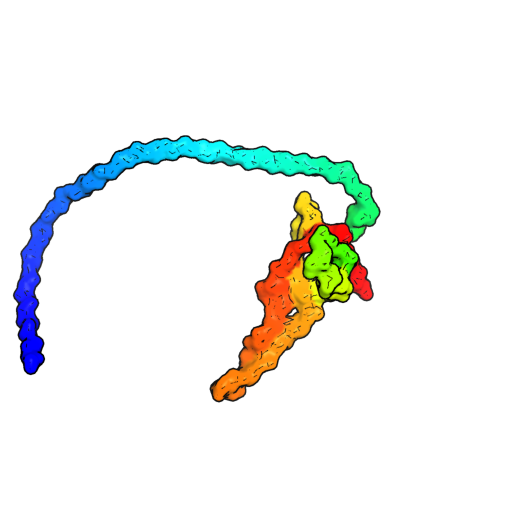 91 ? -6.061 -3.008 6.530 1.00 91.69 91 ARG A O 1
ATOM 691 N N . PRO A 1 92 ? -6.423 -4.849 7.756 1.00 92.88 92 PRO A N 1
ATOM 692 C CA . PRO A 1 92 ? -7.618 -4.303 8.378 1.00 92.88 92 PRO A CA 1
ATOM 693 C C . PRO A 1 92 ? -7.252 -3.210 9.389 1.00 92.88 92 PRO A C 1
ATOM 695 O O . PRO A 1 92 ? -6.194 -3.258 10.020 1.00 92.88 92 PRO A O 1
ATOM 698 N N . VAL A 1 93 ? -8.170 -2.262 9.582 1.00 94.50 93 VAL A N 1
ATOM 699 C CA . VAL A 1 93 ? -8.086 -1.264 10.656 1.00 94.50 93 VAL A CA 1
ATOM 700 C C . VAL A 1 93 ? -8.150 -1.974 12.008 1.00 94.50 93 VAL A C 1
ATOM 702 O O . VAL A 1 93 ? -9.052 -2.779 12.257 1.00 94.50 93 VAL A O 1
ATOM 705 N N . THR A 1 94 ? -7.208 -1.670 12.897 1.00 95.38 94 THR A N 1
ATOM 706 C CA . THR A 1 94 ? -7.195 -2.184 14.268 1.00 95.38 94 THR A CA 1
ATOM 707 C C . THR A 1 94 ? -7.823 -1.176 15.224 1.00 95.38 94 THR A C 1
ATOM 709 O O . THR A 1 94 ? -7.737 0.041 15.045 1.00 95.38 94 THR A O 1
ATOM 712 N N . TYR A 1 95 ? -8.466 -1.689 16.271 1.00 96.50 95 TYR A N 1
ATOM 713 C CA . TYR A 1 95 ? -9.145 -0.882 17.280 1.00 96.50 95 TYR A CA 1
ATOM 714 C C . TYR A 1 95 ? -8.659 -1.254 18.675 1.00 96.50 95 TYR A C 1
ATOM 716 O O . TYR A 1 95 ? -8.322 -2.407 18.939 1.00 96.50 95 TYR A O 1
ATOM 724 N N . LYS A 1 96 ? -8.710 -0.289 19.592 1.00 96.00 96 LYS A N 1
ATOM 725 C CA . LYS A 1 96 ? -8.463 -0.502 21.020 1.00 96.00 96 LYS A CA 1
ATOM 726 C C . LYS A 1 96 ? -9.539 0.150 21.874 1.00 96.00 96 LYS A C 1
ATOM 728 O O . LYS A 1 96 ? -10.239 1.060 21.432 1.00 96.00 96 LYS A O 1
ATOM 733 N N . THR A 1 97 ? -9.641 -0.291 23.120 1.00 97.62 97 THR A N 1
ATOM 734 C CA . THR A 1 97 ? -10.486 0.354 24.128 1.00 97.62 97 THR A CA 1
ATOM 735 C C . THR A 1 97 ? -9.649 1.369 24.896 1.00 97.62 97 THR A C 1
ATOM 737 O O . THR A 1 97 ? -8.599 1.028 25.439 1.00 97.62 97 THR A O 1
ATOM 740 N N . ASN A 1 98 ? -10.077 2.631 24.926 1.00 95.50 98 ASN A N 1
ATOM 741 C CA . ASN A 1 98 ? -9.391 3.667 25.696 1.00 95.50 98 ASN A CA 1
ATOM 742 C C . ASN A 1 98 ? -9.731 3.576 27.199 1.00 95.50 98 ASN A C 1
ATOM 744 O O . ASN A 1 98 ? -10.623 2.836 27.609 1.00 95.50 98 ASN A O 1
ATOM 748 N N . ARG A 1 99 ? -9.063 4.384 28.035 1.00 95.94 99 ARG A N 1
ATOM 749 C CA . ARG A 1 99 ? -9.333 4.434 29.487 1.00 95.94 99 ARG A CA 1
ATOM 750 C C . ARG A 1 99 ? -10.790 4.789 29.827 1.00 95.94 99 ARG A C 1
ATOM 752 O O . ARG A 1 99 ? -11.274 4.407 30.883 1.00 95.94 99 ARG A O 1
ATOM 759 N N . ALA A 1 100 ? -11.487 5.493 28.936 1.00 95.12 100 ALA A N 1
ATOM 760 C CA . ALA A 1 100 ? -12.896 5.854 29.081 1.00 95.12 100 ALA A CA 1
ATOM 761 C C . ALA A 1 100 ? -13.866 4.752 28.598 1.00 95.12 100 ALA A C 1
ATOM 763 O O . ALA A 1 100 ? -15.059 5.015 28.463 1.00 95.12 100 ALA A O 1
ATOM 764 N N . GLY A 1 101 ? -13.373 3.546 28.287 1.00 95.19 101 GLY A N 1
ATOM 765 C CA . GLY A 1 101 ? -14.189 2.416 27.834 1.00 95.19 101 GLY A CA 1
ATOM 766 C C . GLY A 1 101 ? -14.706 2.533 26.395 1.00 95.19 101 GLY A C 1
ATOM 767 O O . GLY A 1 101 ? -15.529 1.725 25.975 1.00 95.19 101 GLY A O 1
ATOM 768 N N . ARG A 1 102 ? -14.249 3.523 25.617 1.00 95.81 102 ARG A N 1
ATOM 769 C CA . ARG A 1 102 ? -14.682 3.733 24.226 1.00 95.81 102 ARG A CA 1
ATOM 770 C C . ARG A 1 102 ? -13.770 2.989 23.257 1.00 95.81 102 ARG A C 1
ATOM 772 O O . ARG A 1 102 ? -12.549 3.003 23.425 1.00 95.81 102 ARG A O 1
ATOM 779 N N . ARG A 1 103 ? -14.357 2.407 22.206 1.00 95.94 103 ARG A N 1
ATOM 780 C CA . ARG A 1 103 ? -13.608 1.826 21.085 1.00 95.94 103 ARG A CA 1
ATOM 781 C C . ARG A 1 103 ? -13.072 2.949 20.200 1.00 95.94 103 ARG A C 1
ATOM 783 O O . ARG A 1 103 ? -13.847 3.749 19.685 1.00 95.94 103 ARG A O 1
ATOM 790 N N . VAL A 1 104 ? -11.757 3.009 20.042 1.00 96.50 104 VAL A N 1
ATOM 791 C CA . VAL A 1 104 ? -11.049 3.994 19.216 1.00 96.50 104 VAL A CA 1
ATOM 792 C C . VAL A 1 104 ? -10.183 3.275 18.187 1.00 96.50 104 VAL A C 1
ATOM 794 O O . VAL A 1 104 ? -9.756 2.143 18.423 1.00 96.50 104 VAL A O 1
ATOM 797 N N . VAL A 1 105 ? -9.948 3.915 17.041 1.00 95.56 105 VAL A N 1
ATOM 798 C CA . VAL A 1 105 ? -8.992 3.423 16.039 1.00 95.56 10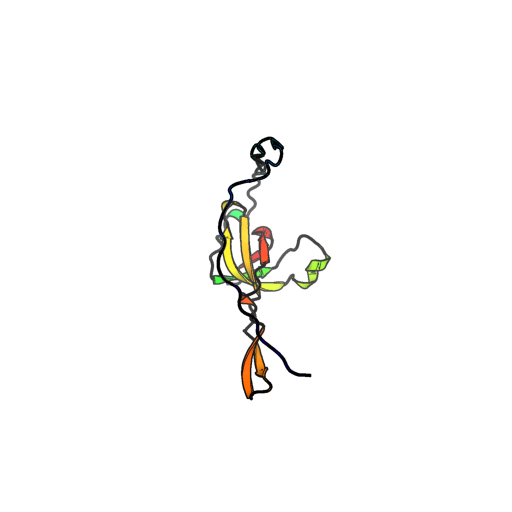5 VAL A CA 1
ATOM 799 C C . VAL A 1 105 ? -7.600 3.425 16.667 1.00 95.56 105 VAL A C 1
ATOM 801 O O . VAL A 1 105 ? -7.198 4.410 17.288 1.00 95.56 105 VAL A O 1
ATOM 804 N N . ASP A 1 106 ? -6.898 2.305 16.550 1.00 94.25 106 ASP A N 1
ATOM 805 C CA . ASP A 1 106 ? -5.515 2.165 16.999 1.00 94.25 106 ASP A CA 1
ATOM 806 C C . ASP A 1 106 ? -4.548 2.325 15.825 1.00 94.25 106 ASP A C 1
ATOM 808 O O . ASP A 1 106 ? -3.658 3.170 15.868 1.00 94.25 106 ASP A O 1
ATOM 812 N N . SER A 1 107 ? -4.776 1.573 14.747 1.00 93.31 107 SER A N 1
ATOM 813 C CA . SER A 1 107 ? -4.009 1.674 13.510 1.00 93.31 107 SER A CA 1
ATOM 814 C C . SER A 1 107 ? -4.935 1.565 12.310 1.00 93.31 107 SER A C 1
ATOM 816 O O . SER A 1 107 ? -5.644 0.573 12.146 1.00 93.31 107 SER A O 1
ATOM 818 N N . ASP A 1 108 ? -4.911 2.591 11.467 1.00 93.50 108 ASP A N 1
ATOM 819 C CA . ASP A 1 108 ? -5.530 2.556 10.150 1.00 93.50 108 ASP A CA 1
ATOM 820 C C . ASP A 1 108 ? -4.418 2.591 9.091 1.00 93.50 108 ASP A C 1
ATOM 822 O O . ASP A 1 108 ? -3.755 3.624 8.939 1.00 93.50 108 ASP A O 1
ATOM 826 N N . PRO A 1 109 ? -4.170 1.478 8.380 1.00 91.12 109 PRO A N 1
ATOM 827 C CA . PRO A 1 109 ? -3.137 1.430 7.356 1.00 91.12 109 PRO A CA 1
ATOM 828 C C . PRO A 1 109 ? -3.437 2.356 6.173 1.00 91.12 109 PRO A C 1
ATOM 830 O O . PRO A 1 109 ? -2.492 2.812 5.540 1.00 91.12 109 PRO A O 1
ATOM 833 N N . SER A 1 110 ? -4.701 2.712 5.907 1.00 91.69 110 SER A N 1
ATOM 834 C CA . SER A 1 110 ? -5.062 3.604 4.795 1.00 91.69 110 SER A CA 1
ATOM 835 C C . SER A 1 110 ? -4.545 5.040 4.962 1.00 91.69 110 SER A C 1
ATOM 837 O O . SER A 1 110 ? -4.360 5.758 3.975 1.00 91.69 110 SER A O 1
ATOM 839 N N . CYS A 1 111 ? -4.232 5.441 6.199 1.00 90.06 111 CYS A N 1
ATOM 840 C CA . CYS A 1 111 ? -3.662 6.748 6.521 1.00 90.06 111 CYS A CA 1
ATOM 841 C C . CYS A 1 111 ? -2.205 6.906 6.060 1.00 90.06 111 CYS A C 1
ATOM 843 O O . CYS A 1 111 ? -1.733 8.035 5.929 1.00 90.06 111 CYS A O 1
ATOM 845 N N . ILE A 1 112 ? -1.477 5.806 5.842 1.00 89.75 112 ILE A N 1
ATOM 846 C CA . ILE A 1 112 ? -0.061 5.834 5.466 1.00 89.75 112 ILE A CA 1
ATOM 847 C C . ILE A 1 112 ? 0.068 5.319 4.037 1.00 89.75 112 ILE A C 1
ATOM 849 O O . ILE A 1 112 ? -0.076 4.128 3.770 1.00 89.75 112 ILE A O 1
ATOM 853 N N . GLN A 1 113 ? 0.370 6.233 3.118 1.00 93.50 113 GLN A N 1
ATOM 854 C CA . GLN A 1 113 ? 0.558 5.916 1.707 1.00 93.50 113 GLN A CA 1
ATOM 855 C C . GLN A 1 113 ? 2.040 5.951 1.346 1.00 93.50 113 GLN A C 1
ATOM 857 O O . GLN A 1 113 ? 2.781 6.837 1.769 1.00 93.50 113 GLN A O 1
ATOM 862 N N . SER A 1 114 ? 2.456 4.974 0.551 1.00 92.69 114 SER A N 1
ATOM 863 C CA . SER A 1 114 ? 3.801 4.847 0.000 1.00 92.69 114 SER A CA 1
ATOM 864 C C . SER A 1 114 ? 3.742 4.850 -1.522 1.00 92.69 114 SER A C 1
ATOM 866 O O . SER A 1 114 ? 2.733 4.469 -2.119 1.00 92.69 114 SER A O 1
ATOM 868 N N . ILE A 1 115 ? 4.829 5.304 -2.144 1.00 93.25 115 ILE A N 1
ATOM 869 C CA . ILE A 1 115 ? 4.959 5.381 -3.598 1.00 93.25 115 ILE A CA 1
ATOM 870 C C . ILE A 1 115 ? 5.702 4.143 -4.091 1.00 93.25 115 ILE A C 1
ATOM 872 O O . ILE A 1 115 ? 6.763 3.812 -3.563 1.00 93.25 115 ILE A O 1
ATOM 876 N N . TYR A 1 116 ? 5.169 3.506 -5.127 1.00 93.56 116 TYR A N 1
ATOM 877 C CA . TYR A 1 116 ? 5.771 2.347 -5.781 1.00 93.56 116 TYR A CA 1
ATOM 878 C C . TYR A 1 116 ? 5.869 2.563 -7.288 1.00 93.56 116 TYR A C 1
ATOM 880 O O . TYR A 1 116 ? 5.021 3.234 -7.883 1.00 93.56 116 TYR A O 1
ATOM 888 N N . GLY A 1 117 ? 6.902 1.989 -7.901 1.00 91.81 117 GLY A N 1
ATOM 889 C CA . GLY A 1 117 ? 7.021 1.890 -9.357 1.00 91.81 117 GLY A CA 1
ATOM 890 C C . GLY A 1 117 ? 6.132 0.780 -9.922 1.00 91.81 117 GLY A C 1
ATOM 891 O O . GLY A 1 117 ? 5.786 -0.168 -9.219 1.00 91.81 117 GLY A O 1
ATOM 892 N N . PHE A 1 118 ? 5.755 0.878 -11.197 1.00 91.31 118 PHE A N 1
ATOM 893 C CA . PHE A 1 118 ? 4.936 -0.152 -11.861 1.00 91.31 118 PHE A CA 1
ATOM 894 C C . PHE A 1 118 ? 5.650 -1.512 -11.936 1.00 91.31 118 PHE A C 1
ATOM 896 O O . PHE A 1 118 ? 5.013 -2.555 -11.850 1.00 91.31 118 PHE A O 1
ATOM 903 N N . ASP A 1 119 ? 6.972 -1.492 -12.070 1.00 90.62 119 ASP A N 1
ATOM 904 C CA . ASP A 1 119 ? 7.873 -2.647 -12.101 1.00 90.62 119 ASP A CA 1
ATOM 905 C C . ASP A 1 119 ? 8.008 -3.354 -10.743 1.00 90.62 119 ASP A C 1
ATOM 907 O O . ASP A 1 119 ? 8.394 -4.519 -10.672 1.00 90.62 119 ASP A O 1
ATOM 911 N N . GLN A 1 120 ? 7.671 -2.658 -9.657 1.00 91.25 120 GLN A N 1
ATOM 912 C CA . GLN A 1 120 ? 7.767 -3.179 -8.295 1.00 91.25 120 GLN A CA 1
ATOM 913 C C . GLN A 1 120 ? 6.532 -3.975 -7.880 1.00 91.25 120 GLN A C 1
ATOM 915 O O . GLN A 1 120 ? 6.558 -4.620 -6.830 1.00 91.25 120 GLN A O 1
ATOM 920 N N . LEU A 1 121 ? 5.457 -3.931 -8.670 1.00 92.44 121 LEU A N 1
ATOM 921 C CA . LEU A 1 121 ? 4.146 -4.435 -8.287 1.00 92.44 121 LEU A CA 1
ATOM 922 C C . LEU A 1 121 ? 3.635 -5.524 -9.219 1.00 92.44 121 LEU A C 1
ATOM 924 O O . LEU A 1 121 ? 3.817 -5.486 -10.434 1.00 92.44 121 LEU A O 1
ATOM 928 N N . ARG A 1 122 ? 2.893 -6.462 -8.635 1.00 93.06 122 ARG A N 1
ATOM 929 C CA . ARG A 1 122 ? 2.143 -7.482 -9.362 1.00 93.06 122 ARG A CA 1
ATOM 930 C C . ARG A 1 122 ? 0.692 -7.478 -8.923 1.00 93.06 122 ARG A C 1
ATOM 932 O O . ARG A 1 122 ? 0.404 -7.489 -7.731 1.00 93.06 122 ARG A O 1
ATOM 939 N N . LEU A 1 123 ? -0.221 -7.494 -9.890 1.00 90.81 123 LEU A N 1
ATOM 940 C CA . LEU A 1 123 ? -1.649 -7.630 -9.616 1.00 90.81 123 LEU A CA 1
ATOM 941 C C . LEU A 1 123 ? -1.946 -8.999 -9.003 1.00 90.81 123 LEU A C 1
ATOM 943 O O . LEU A 1 123 ? -1.523 -10.032 -9.527 1.00 90.81 123 LEU A O 1
ATOM 947 N N . ILE A 1 124 ? -2.714 -8.990 -7.917 1.00 87.69 124 ILE A N 1
ATOM 948 C CA . ILE A 1 124 ? -3.294 -10.193 -7.327 1.00 87.69 124 ILE A CA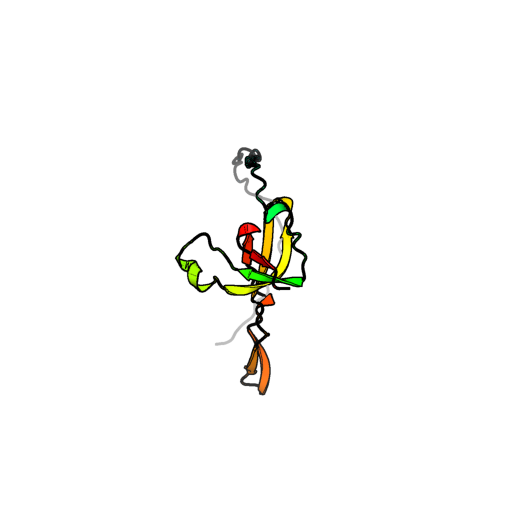 1
ATOM 949 C C . ILE A 1 124 ? -4.734 -10.244 -7.841 1.00 87.69 124 ILE A C 1
ATOM 951 O O . ILE A 1 124 ? -5.552 -9.411 -7.451 1.00 87.69 124 ILE A O 1
ATOM 955 N N . THR A 1 125 ? -4.999 -11.140 -8.795 1.00 68.69 125 THR A N 1
ATOM 956 C CA . THR A 1 125 ? -6.353 -11.396 -9.326 1.00 68.69 125 THR A CA 1
ATOM 957 C C . THR A 1 125 ? -7.172 -12.210 -8.336 1.00 68.69 125 THR A C 1
ATOM 959 O O . THR A 1 125 ? -6.582 -13.116 -7.703 1.00 68.69 125 THR A O 1
#